Protein AF-A0AAN9QWV4-F1 (afdb_monomer)

InterPro domains:
  IPR012474 Frigida-like [PF07899] (1-108)

Nearest PDB structures (foldseek):
  4oyd-assembly2_D  TM=2.728E-01  e=1.525E+00  synthetic construct

Organism: Canavalia gladiata (NCBI:txid3824)

Solvent-accessible surface area (backbone atoms only — not comparable to full-atom values): 6063 Å² total; per-residue (Å²): 118,70,70,56,40,50,76,68,69,42,56,81,51,48,61,59,52,33,51,49,27,43,75,71,70,37,31,67,60,24,43,52,47,28,59,76,74,65,39,41,86,83,50,44,55,71,58,46,51,52,49,40,56,51,51,47,50,50,52,29,50,56,35,60,70,31,81,93,35,68,93,50,16,64,60,54,26,52,52,52,46,51,52,50,48,54,51,50,43,50,52,24,63,77,69,65,34,44,87,84,48,49,59,72,82,68,71,117

Mean predicted aligned error: 8.99 Å

Radius of gyration: 15.58 Å; Cα contacts (8 Å, |Δi|>4): 85; chains: 1; bounding box: 40×33×38 Å

Sequence (108 aa):
MPKLTLSLGLAHQIPDMIEELINRGQQLDAIHFTFEVGLVDKFPPVRLLKSFLKDAKKVVASILEDPNNTGRAAYLATRKEQSALKAAIKFIEEYKLEVAFPPENLKK

pLDDT: mean 75.81, std 9.29, range [41.12, 86.56]

Secondary structure (DSSP, 8-state):
-HHHHHHTTGGGGHHHHHHHHHHTT-HHHHHHHHHHTT-TTTS-HHHHHHHHHHHHHHHHHHHHS-GGGTTTHHHHHHHHHHHHHHHHHHHHHHTTGGGTS-GGGG--

Foldseek 3Di:
DLVVCVVVVVLVCLVVVLVVCVVVLNLLVSLVSCVVSVVCVVPPNVVSLVSSLVVLVVVLVVLCPDPVNPVCSNVVSVVSLVVSLVSSVVSCVVVVVCVVPPSVVSPD

Structure (mmCIF, N/CA/C/O backbone):
data_AF-A0AAN9QWV4-F1
#
_entry.id   AF-A0AAN9QWV4-F1
#
loop_
_atom_site.group_PDB
_atom_site.id
_atom_site.type_symbol
_atom_site.label_atom_id
_atom_site.label_alt_id
_atom_site.label_comp_id
_atom_site.label_asym_id
_atom_site.label_entity_id
_atom_site.label_seq_id
_atom_site.pdbx_PDB_ins_code
_atom_site.Cartn_x
_atom_site.Cartn_y
_atom_site.Cartn_z
_atom_site.occupancy
_atom_site.B_iso_or_equiv
_atom_site.auth_seq_id
_atom_site.auth_comp_id
_atom_site.auth_asym_id
_atom_site.auth_atom_id
_atom_site.pdbx_PDB_model_num
ATOM 1 N N . MET A 1 1 ? -3.001 13.111 6.498 1.00 50.47 1 MET A N 1
ATOM 2 C CA . MET A 1 1 ? -3.528 13.257 7.873 1.00 50.47 1 MET A CA 1
ATOM 3 C C . MET A 1 1 ? -5.007 12.860 7.902 1.00 50.47 1 MET A C 1
ATOM 5 O O . MET A 1 1 ? -5.861 13.728 7.746 1.00 50.47 1 MET A O 1
ATOM 9 N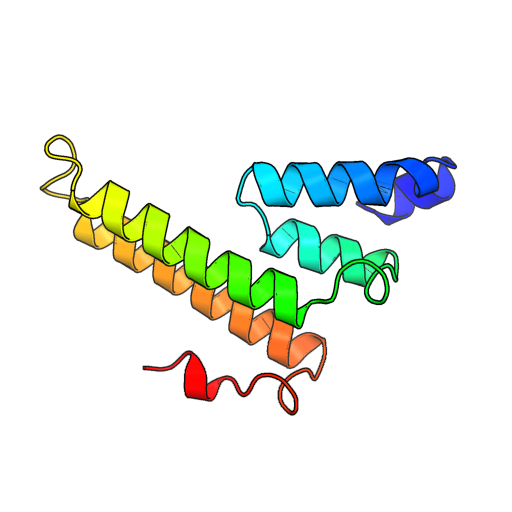 N . PRO A 1 2 ? -5.307 11.563 8.060 1.00 55.09 2 PRO A N 1
ATOM 10 C CA . PRO A 1 2 ? -6.676 11.021 8.136 1.00 55.09 2 PRO A CA 1
ATOM 11 C C . PRO A 1 2 ? -7.548 11.601 9.273 1.00 55.09 2 PRO A C 1
ATOM 13 O O . PRO A 1 2 ? -8.773 11.677 9.158 1.00 55.09 2 PRO A O 1
ATOM 16 N N . LYS A 1 3 ? -6.938 12.085 10.362 1.00 53.97 3 LYS A N 1
ATOM 17 C CA . LYS A 1 3 ? -7.673 12.718 11.477 1.00 53.97 3 LYS A CA 1
ATOM 18 C C . LYS A 1 3 ? -8.426 14.003 11.113 1.00 53.97 3 LYS A C 1
ATOM 20 O O . LYS A 1 3 ? -9.480 14.260 11.681 1.00 53.97 3 LYS A O 1
ATOM 25 N N . LEU A 1 4 ? -7.936 14.797 10.157 1.00 58.41 4 LEU A N 1
ATOM 26 C CA . LEU A 1 4 ? -8.616 16.038 9.754 1.00 58.41 4 LEU A CA 1
ATOM 27 C C . LEU A 1 4 ? -9.857 15.758 8.905 1.00 58.41 4 LEU A C 1
ATOM 29 O O . LEU A 1 4 ? -10.874 16.419 9.067 1.00 58.41 4 LEU A O 1
ATOM 33 N N . THR A 1 5 ? -9.796 14.743 8.044 1.00 58.56 5 THR A N 1
ATOM 34 C CA . THR A 1 5 ? -10.927 14.298 7.218 1.00 58.56 5 THR A CA 1
ATOM 35 C C . THR A 1 5 ? -12.076 13.737 8.055 1.00 58.56 5 THR A C 1
ATOM 37 O O . THR A 1 5 ? -13.235 13.942 7.705 1.00 58.56 5 THR A O 1
ATOM 40 N N . LEU A 1 6 ? -11.773 13.104 9.195 1.00 60.38 6 LEU A N 1
ATOM 41 C CA . LEU A 1 6 ? -12.783 12.697 10.176 1.00 60.38 6 LEU A CA 1
ATOM 42 C C . LEU A 1 6 ? -13.414 13.915 10.867 1.00 60.38 6 LEU A C 1
ATOM 44 O O . LEU A 1 6 ? -14.637 14.020 10.909 1.00 60.38 6 LEU A O 1
ATOM 48 N N . SER A 1 7 ? -12.600 14.870 11.329 1.00 60.47 7 SER A N 1
ATOM 49 C CA . SER A 1 7 ? -13.091 16.099 11.974 1.00 60.47 7 SER A CA 1
ATOM 50 C C . SER A 1 7 ? -13.887 17.018 11.041 1.00 60.47 7 SER A C 1
ATOM 52 O O . SER A 1 7 ? -14.708 17.797 11.515 1.00 60.47 7 SER A O 1
ATOM 54 N N . LEU A 1 8 ? -13.667 16.929 9.725 1.00 68.31 8 LEU A N 1
ATOM 55 C CA . LEU A 1 8 ? -14.372 17.718 8.709 1.00 68.31 8 LEU A CA 1
ATOM 56 C C . LEU A 1 8 ? -15.645 17.032 8.172 1.00 68.31 8 LEU A C 1
ATOM 58 O O . LEU A 1 8 ? -16.265 17.543 7.245 1.00 68.31 8 LEU A O 1
ATOM 62 N N . GLY A 1 9 ? -16.027 15.864 8.708 1.00 65.19 9 GLY A N 1
ATOM 63 C CA . GLY A 1 9 ? -17.203 15.114 8.246 1.00 65.19 9 GLY A CA 1
ATOM 64 C C . GLY A 1 9 ? -17.021 14.407 6.895 1.00 65.19 9 GLY A C 1
AT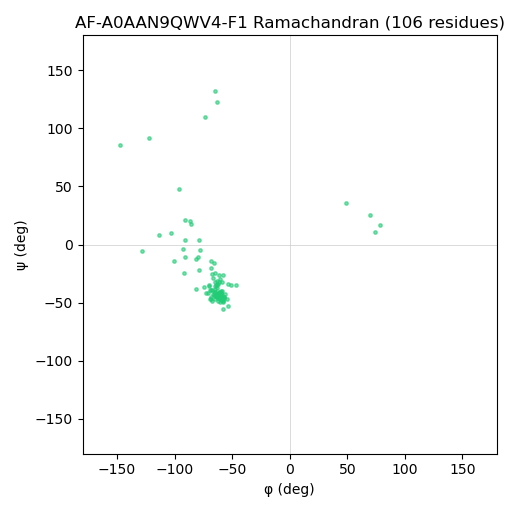OM 65 O O . GLY A 1 9 ? -17.977 13.865 6.347 1.00 65.19 9 GLY A O 1
ATOM 66 N N . LEU A 1 10 ? -15.794 14.340 6.370 1.00 69.88 10 LEU A N 1
ATOM 67 C CA . LEU A 1 10 ? -15.453 13.661 5.112 1.00 69.88 10 LEU A CA 1
ATOM 68 C C . LEU A 1 10 ? -15.171 12.163 5.308 1.00 69.88 10 LEU A C 1
ATOM 70 O O . LEU A 1 10 ? -14.587 11.517 4.440 1.00 69.88 10 LEU A O 1
ATOM 74 N N . ALA A 1 11 ? -15.607 11.589 6.434 1.00 68.88 11 ALA A N 1
ATOM 75 C CA . ALA A 1 11 ? -15.449 10.170 6.755 1.00 68.88 11 ALA A CA 1
ATOM 76 C C . ALA A 1 11 ? -15.986 9.251 5.641 1.00 68.88 11 ALA A C 1
ATOM 78 O O . ALA A 1 11 ? -15.410 8.202 5.371 1.00 68.88 11 ALA A O 1
ATOM 79 N N . HIS A 1 12 ? -17.050 9.678 4.952 1.00 74.06 12 HIS A N 1
ATOM 80 C CA . HIS A 1 12 ? -17.646 8.942 3.836 1.00 74.06 12 HIS A CA 1
ATOM 81 C C . HIS A 1 12 ? -16.737 8.861 2.596 1.00 74.06 12 HIS A C 1
ATOM 83 O O . HIS A 1 12 ? -16.874 7.904 1.848 1.00 74.06 12 HIS A O 1
ATOM 89 N N . GLN A 1 13 ? -15.808 9.810 2.400 1.00 80.19 13 GLN A N 1
ATOM 90 C CA . GLN A 1 13 ? -14.876 9.826 1.259 1.00 80.19 13 GLN A CA 1
ATOM 91 C C . GLN A 1 13 ? -13.559 9.099 1.545 1.00 80.19 13 GLN A C 1
ATOM 93 O O . GLN A 1 13 ? -12.772 8.862 0.632 1.00 80.19 13 GLN A O 1
ATOM 98 N N . ILE A 1 14 ? -13.293 8.741 2.805 1.00 80.38 14 ILE A N 1
ATOM 99 C CA . ILE A 1 14 ? -12.108 7.962 3.181 1.00 80.38 14 ILE A CA 1
ATOM 100 C C . ILE A 1 14 ? -12.001 6.651 2.376 1.00 80.38 14 ILE A C 1
ATOM 102 O O . ILE A 1 14 ? -10.908 6.373 1.882 1.00 80.38 14 ILE A O 1
ATOM 106 N N . PRO A 1 15 ? -13.070 5.839 2.216 1.00 81.31 15 PRO A N 1
ATOM 107 C CA . PRO A 1 15 ? -13.014 4.607 1.436 1.00 81.31 15 PRO A CA 1
ATOM 108 C C . PRO A 1 15 ? -12.640 4.868 -0.023 1.00 81.31 15 PRO A C 1
ATOM 110 O O . PRO A 1 15 ? -11.744 4.199 -0.523 1.00 81.31 15 PRO A O 1
ATOM 113 N N . ASP A 1 16 ? -13.261 5.860 -0.670 1.00 85.69 16 ASP A N 1
ATOM 114 C CA . ASP A 1 16 ? -12.942 6.259 -2.047 1.00 85.69 16 ASP A CA 1
ATOM 115 C C . ASP A 1 16 ? -11.482 6.702 -2.184 1.00 85.69 16 ASP A C 1
ATOM 117 O O . ASP A 1 16 ? -10.795 6.336 -3.136 1.00 85.69 16 ASP A O 1
ATOM 121 N N . MET A 1 17 ? -10.963 7.433 -1.195 1.00 83.69 17 MET A N 1
ATOM 122 C CA . MET A 1 17 ? -9.571 7.877 -1.183 1.00 83.69 17 MET A CA 1
ATOM 123 C C . MET A 1 17 ? -8.590 6.706 -1.008 1.00 83.69 17 MET A C 1
ATOM 125 O O . MET A 1 17 ? -7.541 6.676 -1.650 1.00 83.69 17 MET A O 1
ATOM 129 N N . ILE A 1 18 ? -8.930 5.723 -0.165 1.00 83.88 18 ILE A N 1
ATOM 130 C CA . ILE A 1 18 ? -8.166 4.474 -0.013 1.00 83.88 18 ILE A CA 1
ATOM 131 C C . ILE A 1 18 ? -8.184 3.687 -1.328 1.00 83.88 18 ILE A C 1
ATOM 133 O O . ILE A 1 18 ? -7.141 3.201 -1.763 1.00 83.88 18 ILE A O 1
ATOM 137 N N . GLU A 1 19 ? -9.339 3.587 -1.985 1.00 84.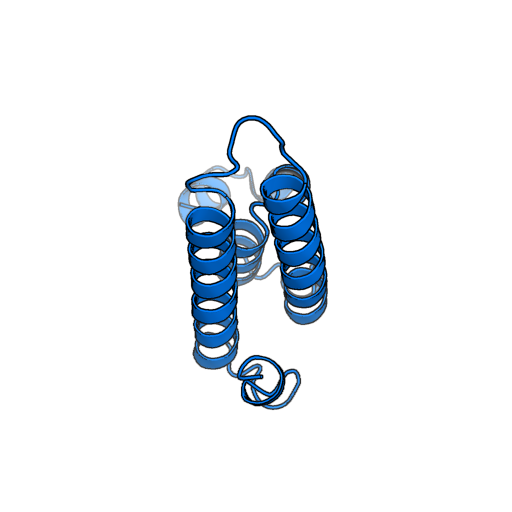94 19 GLU A N 1
ATOM 138 C CA . GLU A 1 19 ? -9.471 2.915 -3.279 1.00 84.94 19 GLU A CA 1
ATOM 139 C C . GLU A 1 19 ? -8.625 3.592 -4.360 1.00 84.94 19 GLU A C 1
ATOM 141 O O . GLU A 1 19 ? -7.909 2.916 -5.101 1.00 84.94 19 GLU A O 1
ATOM 146 N N . GLU A 1 20 ? -8.610 4.925 -4.398 1.00 86.56 20 GLU A N 1
ATOM 147 C CA . GLU A 1 20 ? -7.763 5.668 -5.324 1.00 86.56 20 GLU A CA 1
ATOM 148 C C . GLU A 1 20 ? -6.269 5.450 -5.038 1.00 86.56 20 GLU A C 1
ATOM 150 O O . GLU A 1 20 ? -5.492 5.243 -5.972 1.00 86.56 20 GLU A O 1
ATOM 155 N N . LEU A 1 21 ? -5.850 5.418 -3.767 1.00 83.81 21 LEU A N 1
ATOM 156 C CA . LEU A 1 21 ? -4.471 5.075 -3.398 1.00 83.81 21 LEU A CA 1
ATOM 157 C C . LEU A 1 21 ? -4.098 3.668 -3.875 1.00 83.81 21 LEU A C 1
ATOM 159 O O . LEU A 1 21 ? -3.006 3.474 -4.411 1.00 83.81 21 LEU A O 1
ATOM 163 N N . ILE A 1 22 ? -5.001 2.695 -3.741 1.00 82.75 22 ILE A N 1
ATOM 164 C CA . ILE A 1 22 ? -4.787 1.337 -4.256 1.00 82.75 22 ILE A CA 1
ATOM 165 C C . ILE A 1 22 ? -4.628 1.368 -5.777 1.00 82.75 22 ILE A C 1
ATOM 167 O O . ILE A 1 22 ? -3.686 0.776 -6.300 1.00 82.75 22 ILE A O 1
ATOM 171 N N . ASN A 1 23 ? -5.493 2.102 -6.475 1.00 82.44 23 ASN A N 1
ATOM 172 C CA . ASN A 1 23 ? -5.472 2.207 -7.931 1.00 82.44 23 ASN A CA 1
ATOM 173 C C . ASN A 1 23 ? -4.215 2.934 -8.453 1.00 82.44 23 ASN A C 1
ATOM 175 O O . ASN A 1 23 ? -3.705 2.628 -9.527 1.00 82.44 23 ASN A O 1
ATOM 179 N N . ARG A 1 24 ? -3.654 3.855 -7.657 1.00 79.50 24 ARG A N 1
ATOM 180 C CA . ARG A 1 24 ? -2.365 4.523 -7.915 1.00 79.50 24 ARG A CA 1
ATOM 181 C C . ARG A 1 24 ? -1.143 3.653 -7.579 1.00 79.50 24 ARG A C 1
ATOM 183 O O . ARG A 1 24 ? -0.015 4.081 -7.822 1.00 79.50 24 ARG A O 1
ATOM 190 N N . GLY A 1 25 ? -1.332 2.458 -7.013 1.00 74.69 25 GLY A N 1
ATOM 191 C CA . GLY A 1 25 ?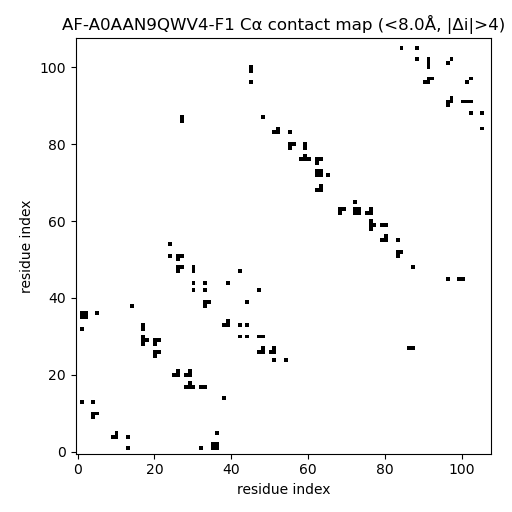 -0.245 1.579 -6.562 1.00 74.69 25 GLY A CA 1
ATOM 192 C C . GLY A 1 25 ? 0.378 1.988 -5.220 1.00 74.69 25 GLY A C 1
ATOM 193 O O . GLY A 1 25 ? 1.468 1.536 -4.871 1.00 74.69 25 GLY A O 1
ATOM 194 N N . GLN A 1 26 ? -0.301 2.838 -4.450 1.00 80.31 26 GLN A N 1
ATOM 195 C CA . GLN A 1 26 ? 0.081 3.284 -3.107 1.00 80.31 26 GLN A CA 1
ATOM 196 C C . GLN A 1 26 ? -0.627 2.462 -2.023 1.00 80.31 26 GLN A C 1
ATOM 198 O O . GLN A 1 26 ? -1.184 2.993 -1.063 1.00 80.31 26 GLN A O 1
ATOM 203 N N . GLN A 1 27 ? -0.614 1.134 -2.160 1.00 82.88 27 GLN A N 1
ATOM 204 C CA . GLN A 1 27 ? -1.332 0.242 -1.242 1.00 82.88 27 GLN A CA 1
ATOM 205 C C . GLN A 1 27 ? -0.845 0.360 0.210 1.00 82.88 27 GLN A C 1
ATOM 207 O O . GLN A 1 27 ? -1.647 0.193 1.116 1.00 82.88 27 GLN A O 1
ATOM 212 N N . LEU A 1 28 ? 0.427 0.695 0.455 1.00 78.25 28 LEU A N 1
ATOM 213 C CA . LEU A 1 28 ? 0.946 0.933 1.810 1.00 78.25 28 LEU A CA 1
ATOM 214 C C . LEU A 1 28 ? 0.298 2.145 2.483 1.00 78.25 28 LEU A C 1
ATOM 216 O O . LEU A 1 28 ? -0.141 2.039 3.626 1.00 78.25 28 LEU A O 1
ATOM 220 N N . ASP A 1 29 ? 0.205 3.270 1.770 1.00 81.69 29 ASP A N 1
ATOM 221 C CA . ASP A 1 29 ? -0.501 4.453 2.265 1.00 81.69 29 ASP A CA 1
ATOM 222 C C . ASP A 1 29 ? -1.969 4.096 2.522 1.00 81.69 29 ASP A C 1
ATOM 224 O O . ASP A 1 29 ? -2.501 4.382 3.590 1.00 81.69 29 ASP A O 1
ATOM 228 N N . ALA A 1 30 ? -2.596 3.369 1.594 1.00 83.88 30 ALA A N 1
ATOM 229 C CA . ALA A 1 30 ? -3.962 2.883 1.750 1.00 83.88 30 ALA A CA 1
ATOM 230 C C . ALA A 1 30 ? -4.139 2.024 3.017 1.00 83.88 30 ALA A C 1
ATOM 232 O O . ALA A 1 30 ? -5.08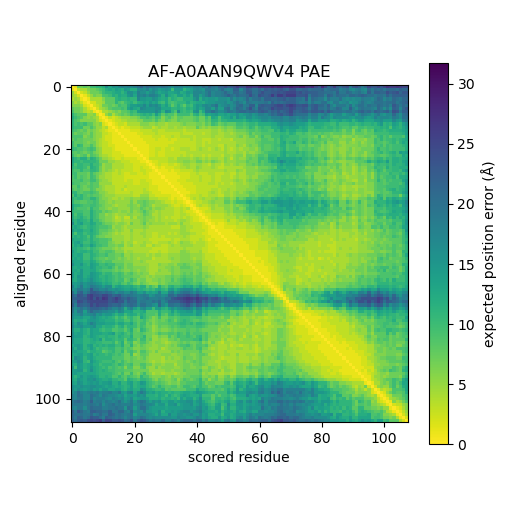3 2.248 3.773 1.00 83.88 30 ALA A O 1
ATOM 233 N N . ILE A 1 31 ? -3.223 1.089 3.303 1.00 80.69 31 ILE A N 1
ATOM 234 C CA . ILE A 1 31 ? -3.252 0.267 4.525 1.00 80.69 31 ILE A CA 1
ATOM 235 C C . ILE A 1 31 ? -3.098 1.151 5.768 1.00 80.69 31 ILE A C 1
ATOM 237 O O . ILE A 1 31 ? -3.865 0.989 6.716 1.00 80.69 31 ILE A O 1
ATOM 241 N N . HIS A 1 32 ? -2.162 2.109 5.762 1.00 80.88 32 HIS A N 1
ATOM 242 C CA . HIS A 1 32 ? -1.969 3.033 6.885 1.00 80.88 32 HIS A CA 1
ATOM 243 C C . HIS A 1 32 ? -3.246 3.815 7.193 1.00 80.88 32 HIS A C 1
ATOM 245 O O . HIS A 1 32 ? -3.693 3.871 8.337 1.00 80.88 32 HIS A O 1
ATOM 251 N N . PHE A 1 33 ? -3.866 4.373 6.150 1.00 79.88 33 PHE A N 1
ATOM 252 C CA . PHE A 1 33 ? -5.126 5.097 6.261 1.00 79.88 33 PHE A CA 1
ATOM 253 C C . PHE A 1 33 ? -6.232 4.193 6.787 1.00 79.88 33 PHE A C 1
ATOM 255 O O . PHE A 1 33 ? -6.937 4.588 7.707 1.00 79.88 33 PHE A O 1
ATOM 262 N N . THR A 1 34 ? -6.343 2.976 6.253 1.00 82.81 34 THR A N 1
ATOM 263 C CA . THR A 1 34 ? -7.335 1.984 6.679 1.00 82.81 34 THR A CA 1
ATOM 264 C C . THR A 1 34 ? -7.233 1.703 8.178 1.00 82.81 34 THR A C 1
ATOM 266 O O . THR A 1 34 ? -8.252 1.640 8.861 1.00 82.81 34 THR A O 1
ATOM 269 N N . PHE A 1 35 ? -6.019 1.580 8.710 1.00 77.06 35 PHE A N 1
ATOM 270 C CA . PHE A 1 35 ? -5.809 1.391 10.140 1.00 77.06 35 PHE A CA 1
ATOM 271 C C . PHE A 1 35 ? -6.060 2.650 10.968 1.00 77.06 35 PHE A C 1
ATOM 273 O O . PHE A 1 35 ? -6.690 2.549 12.017 1.00 77.06 35 PHE A O 1
ATOM 280 N N . GLU A 1 36 ? -5.617 3.828 10.517 1.00 78.31 36 GLU A N 1
ATOM 281 C CA . GLU A 1 36 ? -5.826 5.077 11.267 1.00 78.31 36 GLU A CA 1
ATOM 282 C C . GLU A 1 36 ? -7.317 5.430 11.390 1.00 78.31 36 GLU A C 1
ATOM 284 O O . GLU A 1 36 ? -7.751 5.947 12.418 1.00 78.31 36 GLU A O 1
ATOM 289 N N . VAL A 1 37 ? -8.112 5.126 10.363 1.00 77.31 37 VAL A N 1
ATOM 290 C CA . VAL A 1 37 ? -9.561 5.387 10.341 1.00 77.31 37 VAL A CA 1
ATOM 291 C C . VAL A 1 37 ? -10.406 4.201 10.818 1.00 77.31 37 VAL A C 1
ATOM 293 O O . VAL A 1 37 ? -11.627 4.317 10.879 1.00 77.31 37 VAL A O 1
ATOM 296 N N . GLY A 1 38 ? -9.784 3.058 11.129 1.00 76.94 38 GLY A N 1
ATOM 297 C CA . GLY A 1 38 ? -10.480 1.849 11.580 1.00 76.94 38 GLY A CA 1
ATOM 298 C C . GLY A 1 38 ? -11.321 1.141 10.508 1.00 76.94 38 GLY A C 1
ATOM 299 O O . GLY A 1 38 ? -12.259 0.432 10.847 1.00 76.94 38 GLY A O 1
ATOM 300 N N . LEU A 1 39 ? -11.006 1.293 9.217 1.00 78.12 39 LEU A N 1
ATOM 301 C CA . LEU A 1 39 ? -11.697 0.625 8.097 1.00 78.12 39 LEU A CA 1
ATOM 302 C C . LEU A 1 39 ? -11.136 -0.769 7.7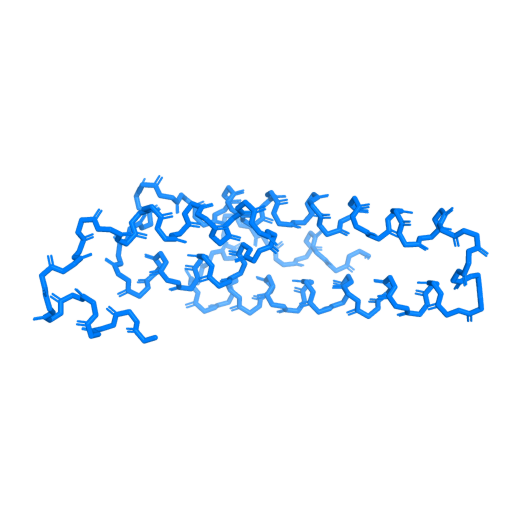65 1.00 78.12 39 LEU A C 1
ATOM 304 O O . LEU A 1 39 ? -11.346 -1.285 6.664 1.00 78.12 39 LEU A O 1
ATOM 308 N N . VAL A 1 40 ? -10.427 -1.391 8.706 1.00 76.75 40 VAL A N 1
ATOM 309 C CA . VAL A 1 40 ? -9.776 -2.701 8.525 1.00 76.75 40 VAL A CA 1
ATOM 310 C C . VAL A 1 40 ? -10.767 -3.827 8.228 1.00 76.75 40 VAL A C 1
ATOM 312 O O . VAL A 1 40 ? -10.412 -4.780 7.537 1.00 76.75 40 VAL A O 1
ATOM 315 N N . ASP A 1 41 ? -12.018 -3.685 8.672 1.00 78.19 41 ASP A N 1
ATOM 316 C CA . ASP A 1 41 ? -13.124 -4.587 8.337 1.00 78.19 41 ASP A CA 1
ATOM 317 C C . ASP A 1 41 ? -13.516 -4.514 6.856 1.00 78.19 41 ASP A C 1
ATOM 319 O O . ASP A 1 41 ? -13.800 -5.533 6.226 1.00 78.19 41 ASP A O 1
ATOM 323 N N . LYS A 1 42 ? -13.512 -3.306 6.275 1.00 80.44 42 LYS A N 1
ATOM 324 C CA . LYS A 1 42 ? -13.887 -3.084 4.871 1.00 80.44 42 LYS A CA 1
ATOM 325 C C . LYS A 1 42 ? -12.731 -3.400 3.927 1.00 80.44 42 LYS A C 1
ATOM 327 O O . LYS A 1 42 ? -12.942 -3.979 2.862 1.00 80.44 42 LYS A O 1
ATOM 332 N N . PHE A 1 43 ? -11.511 -3.054 4.331 1.00 79.88 43 PHE A N 1
ATOM 333 C CA . PHE A 1 43 ? -10.298 -3.307 3.565 1.00 79.88 43 PHE A CA 1
ATOM 334 C C . PHE A 1 43 ? -9.321 -4.148 4.391 1.00 79.88 43 PHE A C 1
ATOM 336 O O . PHE A 1 43 ? -8.484 -3.606 5.115 1.00 79.88 43 PHE A O 1
ATOM 343 N N . PRO A 1 44 ? -9.380 -5.487 4.273 1.00 78.75 44 PRO A N 1
ATOM 344 C CA . PRO A 1 44 ? -8.534 -6.353 5.072 1.00 78.75 44 PRO A CA 1
ATOM 345 C C . PRO A 1 44 ? -7.058 -6.097 4.737 1.00 78.75 44 PRO A C 1
ATOM 347 O O . PRO A 1 44 ? -6.655 -6.279 3.578 1.00 78.75 44 PRO A O 1
ATOM 350 N N . PRO A 1 45 ? -6.219 -5.744 5.724 1.00 74.50 45 PRO A N 1
ATOM 351 C CA . PRO A 1 45 ? -4.832 -5.351 5.488 1.00 74.50 45 PRO A CA 1
ATOM 352 C C . PRO A 1 45 ? -4.017 -6.483 4.858 1.00 74.50 45 PRO A C 1
ATOM 354 O O . PRO A 1 45 ? -3.186 -6.241 3.991 1.00 74.50 45 PRO A O 1
ATOM 357 N N . VAL A 1 46 ? -4.329 -7.740 5.189 1.00 77.31 46 VAL A N 1
ATOM 358 C CA . VAL A 1 46 ? -3.704 -8.926 4.580 1.00 77.31 46 VAL A CA 1
ATOM 359 C C . VAL A 1 46 ? -3.991 -9.020 3.074 1.00 77.31 46 VAL A C 1
ATOM 361 O O . VAL A 1 46 ? -3.117 -9.413 2.297 1.00 77.31 46 VAL A O 1
ATOM 364 N N . ARG A 1 47 ? -5.204 -8.650 2.632 1.00 81.56 47 ARG A N 1
ATOM 365 C CA . ARG A 1 47 ? -5.558 -8.618 1.202 1.00 81.56 47 ARG A CA 1
ATOM 366 C C . ARG A 1 47 ? -4.810 -7.502 0.488 1.00 81.56 47 ARG A C 1
ATOM 368 O O . ARG A 1 47 ? -4.232 -7.753 -0.566 1.00 81.56 47 ARG A O 1
ATOM 375 N N . LEU A 1 48 ? -4.799 -6.309 1.079 1.00 81.19 48 LEU A N 1
ATOM 376 C CA . LEU A 1 48 ? -4.086 -5.157 0.532 1.00 81.19 48 LEU A CA 1
ATOM 377 C C . LEU A 1 48 ? -2.586 -5.440 0.406 1.00 81.19 48 LEU A C 1
ATOM 379 O O . LEU A 1 48 ? -2.000 -5.165 -0.637 1.00 81.19 48 LEU A O 1
ATOM 383 N N . LEU A 1 49 ? -1.989 -6.071 1.419 1.00 79.75 49 LEU A N 1
ATOM 384 C CA . LEU A 1 49 ? -0.575 -6.427 1.430 1.00 79.75 49 LEU A CA 1
ATOM 385 C C . LEU A 1 49 ? -0.225 -7.456 0.349 1.00 79.75 49 LEU A C 1
ATOM 387 O O . LEU A 1 49 ? 0.779 -7.315 -0.347 1.00 79.75 49 LEU A O 1
ATOM 391 N N . LYS A 1 50 ? -1.071 -8.475 0.155 1.00 80.69 50 LYS A N 1
ATOM 392 C CA . LYS A 1 50 ? -0.903 -9.440 -0.943 1.00 80.69 50 LYS A CA 1
ATOM 393 C C . LYS A 1 50 ? -0.975 -8.771 -2.311 1.00 80.69 50 LYS A C 1
ATOM 395 O O . LYS A 1 50 ? -0.137 -9.066 -3.163 1.00 80.69 50 LYS A O 1
ATOM 400 N N . SER A 1 51 ? -1.957 -7.895 -2.525 1.00 83.38 51 SER A N 1
ATOM 401 C CA . SER A 1 51 ? -2.063 -7.138 -3.775 1.00 83.38 51 SER A CA 1
ATOM 402 C C . SER A 1 51 ? -0.836 -6.253 -3.976 1.00 83.38 51 SER A C 1
ATOM 404 O O . SER A 1 51 ? -0.257 -6.276 -5.054 1.00 83.38 51 SER A O 1
ATOM 406 N N . PHE A 1 52 ? -0.355 -5.598 -2.918 1.00 82.94 52 PHE A N 1
ATOM 407 C CA . PHE A 1 52 ? 0.835 -4.755 -2.967 1.00 82.94 52 PHE A CA 1
ATOM 408 C C . PHE A 1 52 ? 2.086 -5.500 -3.414 1.00 82.94 52 PHE A C 1
ATOM 410 O O . PHE A 1 52 ? 2.802 -5.038 -4.296 1.00 82.94 52 PHE A O 1
ATOM 417 N N . LEU A 1 53 ? 2.332 -6.691 -2.867 1.00 82.12 53 LEU A N 1
ATOM 418 C CA . LEU A 1 53 ? 3.463 -7.519 -3.289 1.00 82.12 53 LEU A CA 1
ATOM 419 C C . LEU A 1 53 ? 3.323 -7.973 -4.747 1.00 82.12 53 LEU A C 1
ATOM 421 O O . LEU A 1 53 ? 4.317 -8.071 -5.466 1.00 82.12 53 LEU A O 1
ATOM 425 N N . LYS A 1 54 ? 2.094 -8.250 -5.196 1.00 84.12 54 LYS A N 1
ATOM 426 C CA . LYS A 1 54 ? 1.812 -8.633 -6.583 1.00 84.12 54 LYS A CA 1
ATOM 427 C C . LYS A 1 54 ? 2.046 -7.466 -7.549 1.00 84.12 54 LYS A C 1
ATOM 429 O O . LYS A 1 54 ? 2.694 -7.664 -8.575 1.00 84.12 54 LYS A O 1
ATOM 434 N N . ASP A 1 55 ? 1.574 -6.270 -7.210 1.00 84.12 55 ASP A N 1
ATOM 435 C CA . ASP A 1 55 ? 1.796 -5.048 -7.989 1.00 84.12 55 ASP A CA 1
ATOM 436 C C . ASP A 1 55 ? 3.271 -4.649 -7.998 1.00 84.12 55 ASP A C 1
ATOM 438 O O . ASP A 1 55 ? 3.821 -4.376 -9.062 1.00 84.12 55 ASP A O 1
ATOM 442 N N . ALA A 1 56 ? 3.953 -4.708 -6.851 1.00 83.06 56 ALA A N 1
ATOM 443 C CA . ALA A 1 56 ? 5.385 -4.440 -6.759 1.00 83.06 56 ALA A CA 1
ATOM 444 C C . ALA A 1 56 ? 6.191 -5.362 -7.686 1.00 83.06 56 ALA A C 1
ATOM 446 O O . ALA A 1 56 ? 7.031 -4.874 -8.439 1.00 83.06 56 ALA A O 1
ATOM 447 N N . LYS A 1 57 ? 5.884 -6.668 -7.712 1.00 84.12 57 LYS A N 1
ATOM 448 C CA . LYS A 1 57 ? 6.505 -7.622 -8.647 1.00 84.12 57 LYS A CA 1
ATOM 449 C C . LYS A 1 57 ? 6.226 -7.285 -10.107 1.00 84.12 57 LYS A C 1
ATOM 451 O O . LYS A 1 57 ? 7.129 -7.376 -10.931 1.00 84.12 57 LYS A O 1
ATOM 456 N N . LYS A 1 58 ? 4.997 -6.878 -10.433 1.00 86.06 58 LYS A N 1
ATOM 457 C CA . LYS A 1 58 ? 4.636 -6.459 -11.793 1.00 86.06 58 LYS A CA 1
ATOM 458 C C . LYS A 1 58 ? 5.414 -5.212 -12.213 1.00 86.06 58 LYS A C 1
ATOM 460 O O . LYS A 1 58 ? 5.963 -5.185 -13.304 1.00 86.06 58 LYS A O 1
ATOM 465 N N . VAL A 1 59 ? 5.516 -4.217 -11.334 1.00 83.44 59 VAL A N 1
ATOM 466 C CA . VAL A 1 59 ? 6.297 -2.997 -11.574 1.00 83.44 59 VAL A CA 1
ATOM 467 C C . VAL A 1 59 ? 7.779 -3.322 -11.748 1.00 83.44 59 VAL A C 1
ATOM 469 O O . VAL A 1 59 ? 8.409 -2.789 -12.652 1.00 83.44 59 VAL A O 1
ATOM 472 N N . VAL A 1 60 ? 8.335 -4.204 -10.916 1.00 84.50 60 VAL A N 1
ATOM 473 C CA . VAL A 1 60 ? 9.711 -4.702 -11.050 1.00 84.50 60 VAL A CA 1
ATOM 474 C C . VAL A 1 60 ? 9.928 -5.361 -12.411 1.00 84.50 60 VAL A C 1
ATOM 476 O O . VAL A 1 60 ? 10.878 -4.996 -13.098 1.00 84.50 60 VAL A O 1
ATOM 479 N N . ALA A 1 61 ? 9.036 -6.265 -12.825 1.00 84.62 61 ALA A N 1
ATOM 480 C CA . ALA A 1 61 ? 9.097 -6.901 -14.140 1.00 84.62 61 ALA A CA 1
ATOM 481 C C . ALA A 1 61 ? 9.057 -5.860 -15.269 1.00 84.62 61 ALA A C 1
ATOM 483 O O . ALA A 1 61 ? 9.949 -5.841 -16.107 1.00 84.62 61 ALA A O 1
ATOM 484 N N . SER A 1 62 ? 8.119 -4.908 -15.220 1.00 85.38 62 SER A N 1
ATOM 485 C CA . SER A 1 62 ? 8.033 -3.841 -16.223 1.00 85.38 62 SER A CA 1
ATOM 486 C C . SER A 1 62 ? 9.270 -2.937 -16.259 1.00 85.38 62 SER A C 1
ATOM 488 O O . SER A 1 62 ? 9.643 -2.476 -17.328 1.00 85.38 62 SER A O 1
ATOM 490 N N . ILE A 1 63 ? 9.926 -2.686 -15.119 1.00 83.38 63 ILE A N 1
ATOM 491 C CA . ILE A 1 63 ? 11.188 -1.929 -15.075 1.00 83.38 63 ILE A CA 1
ATOM 492 C C . ILE A 1 63 ? 12.328 -2.734 -15.712 1.00 83.38 63 ILE A C 1
ATOM 494 O O . ILE A 1 63 ? 13.172 -2.148 -16.384 1.00 83.38 63 ILE A O 1
ATOM 498 N N . LEU A 1 64 ? 12.375 -4.049 -15.482 1.00 81.00 64 LEU A N 1
ATOM 499 C CA . LEU A 1 64 ? 13.400 -4.941 -16.034 1.00 81.00 64 LEU A CA 1
ATOM 500 C C . LEU A 1 64 ? 13.250 -5.147 -17.544 1.00 81.00 64 LEU A C 1
ATOM 502 O O . LEU A 1 64 ? 14.255 -5.273 -18.238 1.00 81.00 64 LEU A O 1
ATOM 506 N N . GLU A 1 65 ? 12.015 -5.173 -18.039 1.00 82.81 65 GLU A N 1
ATOM 507 C CA . GLU A 1 65 ? 11.699 -5.309 -19.463 1.00 82.81 65 GLU A CA 1
ATOM 508 C C . GLU A 1 65 ? 11.852 -3.993 -20.241 1.00 82.81 65 GLU A C 1
ATOM 510 O O . GLU A 1 65 ? 11.825 -4.014 -21.469 1.00 82.81 65 GLU A O 1
ATOM 515 N N . ASP A 1 66 ? 12.035 -2.856 -19.558 1.00 79.75 66 ASP A N 1
ATOM 516 C CA . ASP A 1 66 ? 12.197 -1.551 -20.195 1.00 79.75 66 ASP A CA 1
ATOM 517 C C . ASP A 1 66 ? 13.595 -1.422 -20.846 1.00 79.75 66 ASP A C 1
ATOM 519 O O . ASP A 1 66 ? 14.613 -1.310 -20.146 1.00 79.75 66 ASP A O 1
ATOM 523 N N . PRO A 1 67 ? 13.686 -1.405 -22.192 1.00 69.19 67 PRO A N 1
ATOM 524 C CA . PRO A 1 67 ? 14.967 -1.377 -22.895 1.00 69.19 67 PRO A CA 1
ATOM 525 C C . PRO A 1 67 ? 15.712 -0.047 -22.709 1.00 69.19 67 PRO A C 1
ATOM 527 O O . PRO A 1 67 ? 16.933 -0.004 -22.871 1.00 69.19 67 PRO A O 1
ATOM 530 N N . ASN A 1 68 ? 15.004 1.022 -22.326 1.00 72.31 68 ASN A N 1
ATOM 531 C CA . ASN A 1 68 ? 15.546 2.365 -22.135 1.00 72.31 68 ASN A CA 1
ATOM 532 C C . ASN A 1 68 ? 16.225 2.534 -20.763 1.00 72.31 68 ASN A C 1
ATOM 534 O O . ASN A 1 68 ? 16.940 3.507 -20.528 1.00 72.31 68 ASN A O 1
ATOM 538 N N . ASN A 1 69 ? 16.021 1.581 -19.848 1.00 66.56 69 ASN A N 1
ATOM 539 C CA . ASN A 1 69 ? 16.509 1.646 -18.473 1.00 66.56 69 ASN A CA 1
ATOM 540 C C . ASN A 1 69 ? 17.575 0.579 -18.152 1.00 66.56 69 ASN A C 1
ATOM 542 O O . ASN A 1 69 ? 17.993 0.452 -17.005 1.00 66.56 69 ASN A O 1
ATOM 546 N N . THR A 1 70 ? 18.067 -0.161 -19.148 1.00 64.19 70 THR A N 1
ATOM 547 C CA . THR A 1 70 ? 18.941 -1.351 -19.027 1.00 64.19 70 THR A CA 1
ATOM 548 C C . THR A 1 70 ? 20.130 -1.218 -18.059 1.00 64.19 70 THR A C 1
ATOM 550 O O . THR A 1 70 ? 20.459 -2.179 -17.367 1.00 64.19 70 THR A O 1
ATOM 553 N N . GLY A 1 71 ? 20.748 -0.038 -17.927 1.00 71.69 71 GLY A N 1
ATOM 554 C CA . GLY A 1 71 ? 21.875 0.180 -17.003 1.00 71.69 71 GLY A CA 1
ATOM 555 C C . GLY A 1 71 ? 21.501 0.378 -15.522 1.00 71.69 71 GLY A C 1
ATOM 556 O O . GLY A 1 71 ? 22.341 0.181 -14.646 1.00 71.69 71 GLY A O 1
ATOM 557 N N . ARG A 1 72 ? 20.259 0.784 -15.212 1.00 76.50 72 ARG A N 1
ATOM 558 C CA . ARG A 1 72 ? 19.782 1.068 -13.835 1.00 76.50 72 ARG A CA 1
ATOM 559 C C . ARG A 1 72 ? 18.481 0.346 -13.477 1.00 76.50 72 ARG A C 1
ATOM 561 O O . ARG A 1 72 ? 18.084 0.390 -12.315 1.00 76.50 72 ARG A O 1
ATOM 568 N N . ALA A 1 73 ? 17.858 -0.350 -14.425 1.00 78.81 73 ALA A N 1
ATOM 569 C CA . ALA A 1 73 ? 16.604 -1.079 -14.284 1.00 78.81 73 ALA A CA 1
ATOM 570 C C . ALA A 1 73 ? 16.655 -2.069 -13.123 1.00 78.81 73 ALA A C 1
ATOM 572 O O . ALA A 1 73 ? 15.838 -1.978 -12.213 1.00 78.81 73 ALA A O 1
ATOM 573 N N . ALA A 1 74 ? 17.670 -2.939 -13.094 1.00 77.44 74 ALA A N 1
ATOM 574 C CA . ALA A 1 74 ? 17.849 -3.908 -12.016 1.00 77.44 74 ALA A CA 1
ATOM 575 C C . ALA A 1 74 ? 17.989 -3.225 -10.647 1.00 77.44 74 ALA A C 1
ATOM 577 O O . ALA A 1 74 ? 17.319 -3.601 -9.693 1.00 77.44 74 ALA A O 1
ATOM 578 N N . TYR A 1 75 ? 18.785 -2.156 -10.554 1.00 82.50 75 TYR A N 1
ATOM 579 C CA . TYR A 1 75 ? 18.949 -1.407 -9.306 1.00 82.50 75 TYR A CA 1
ATOM 580 C C . TYR A 1 75 ? 17.640 -0.744 -8.840 1.00 82.50 75 TYR A C 1
ATOM 582 O O . TYR A 1 75 ? 17.294 -0.800 -7.658 1.00 82.50 75 TYR A O 1
ATOM 590 N N . LEU A 1 76 ? 16.898 -0.120 -9.759 1.00 81.31 76 LEU A N 1
ATOM 591 C CA . LEU A 1 76 ? 15.617 0.528 -9.467 1.00 81.31 76 LEU A CA 1
ATOM 592 C C . LEU A 1 76 ? 14.549 -0.491 -9.063 1.00 81.31 76 LEU A C 1
ATOM 594 O O . LEU A 1 76 ? 13.828 -0.255 -8.093 1.00 81.31 76 LEU A O 1
ATOM 598 N N . ALA A 1 77 ? 14.489 -1.624 -9.762 1.00 81.38 77 ALA A N 1
ATOM 599 C CA . ALA A 1 77 ? 13.641 -2.758 -9.434 1.00 81.38 77 ALA A CA 1
ATOM 600 C C . ALA A 1 77 ? 13.932 -3.280 -8.019 1.00 81.38 77 ALA A C 1
ATOM 602 O O . ALA A 1 77 ? 13.039 -3.258 -7.172 1.00 81.38 77 ALA A O 1
ATOM 603 N N . THR A 1 78 ? 15.186 -3.630 -7.715 1.00 81.94 78 THR A N 1
ATOM 604 C CA . THR A 1 78 ? 15.589 -4.139 -6.394 1.00 81.94 78 THR A CA 1
ATOM 605 C C . THR A 1 78 ? 15.298 -3.137 -5.281 1.00 81.94 78 THR A C 1
ATOM 607 O O . THR A 1 78 ? 14.803 -3.507 -4.219 1.00 81.94 78 THR A O 1
ATOM 610 N N . ARG A 1 79 ? 15.556 -1.841 -5.503 1.00 84.19 79 ARG A N 1
ATOM 611 C CA . ARG A 1 79 ? 15.267 -0.802 -4.503 1.00 84.19 79 ARG A CA 1
ATOM 612 C C . ARG A 1 79 ? 13.765 -0.671 -4.238 1.00 84.19 79 ARG A C 1
ATOM 614 O O . ARG A 1 79 ? 13.363 -0.455 -3.090 1.00 84.19 79 ARG A O 1
ATOM 621 N N . LYS A 1 80 ? 12.938 -0.785 -5.282 1.00 79.94 80 LYS A N 1
ATOM 622 C CA . LYS A 1 80 ? 11.477 -0.704 -5.173 1.00 79.94 80 LYS A CA 1
ATOM 623 C C . LYS A 1 80 ? 10.907 -1.939 -4.477 1.00 79.94 80 LYS A C 1
ATOM 625 O O . LYS A 1 80 ? 10.096 -1.787 -3.568 1.00 79.94 80 LYS A O 1
ATOM 630 N N . GLU A 1 81 ? 11.416 -3.123 -4.806 1.00 82.62 81 GLU A N 1
ATOM 631 C CA . GLU A 1 81 ? 11.082 -4.378 -4.128 1.00 82.62 81 GLU A CA 1
ATOM 632 C C . GLU A 1 81 ? 11.495 -4.368 -2.651 1.00 82.62 81 GLU A C 1
ATOM 634 O O . GLU A 1 81 ? 10.673 -4.637 -1.780 1.00 82.62 81 GLU A O 1
ATOM 639 N N . GLN A 1 82 ? 12.728 -3.964 -2.328 1.00 82.94 82 GLN A N 1
ATOM 640 C CA . GLN A 1 82 ? 13.178 -3.857 -0.936 1.00 82.94 82 GLN A CA 1
ATOM 641 C C . GLN A 1 82 ? 12.349 -2.867 -0.123 1.00 82.94 82 GLN A C 1
ATOM 643 O O . GLN A 1 82 ? 12.050 -3.125 1.044 1.00 82.94 82 GLN A O 1
ATOM 648 N N . SER A 1 83 ? 11.995 -1.723 -0.712 1.00 82.69 83 SER A N 1
ATOM 649 C CA . SER A 1 83 ? 11.161 -0.727 -0.032 1.00 82.69 83 SER A CA 1
ATOM 650 C C . SER A 1 83 ? 9.768 -1.290 0.245 1.00 82.69 83 SER A C 1
ATOM 652 O O . SER A 1 83 ? 9.251 -1.121 1.349 1.00 82.69 83 SER A O 1
ATOM 654 N N . ALA A 1 84 ? 9.203 -2.020 -0.720 1.00 79.81 84 ALA A N 1
ATOM 655 C CA . ALA A 1 84 ? 7.936 -2.715 -0.562 1.00 79.81 84 ALA A CA 1
ATOM 656 C C . ALA A 1 84 ? 7.990 -3.766 0.558 1.00 79.81 84 ALA A C 1
ATOM 658 O O . ALA A 1 84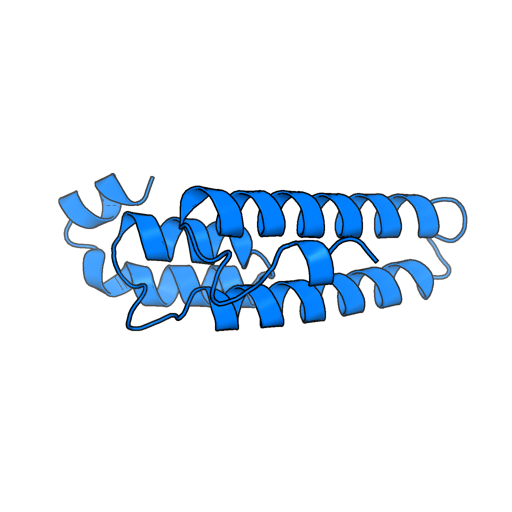 ? 7.156 -3.748 1.461 1.00 79.81 84 ALA A O 1
ATOM 659 N N . LEU A 1 85 ? 9.005 -4.632 0.555 1.00 82.00 85 LEU A N 1
ATOM 660 C CA . LEU A 1 85 ? 9.180 -5.670 1.572 1.00 82.00 85 LEU A CA 1
ATOM 661 C C . LEU A 1 85 ? 9.384 -5.082 2.972 1.00 82.00 85 LEU A C 1
ATO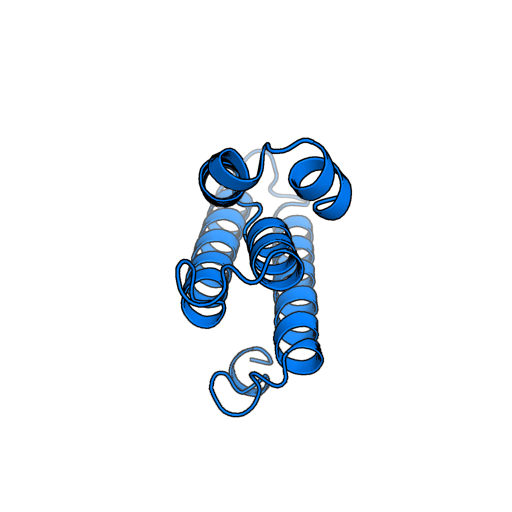M 663 O O . LEU A 1 85 ? 8.733 -5.519 3.916 1.00 82.00 85 LEU A O 1
ATOM 667 N N . LYS A 1 86 ? 10.237 -4.060 3.120 1.00 82.31 86 LYS A N 1
ATOM 668 C CA . LYS A 1 86 ? 10.469 -3.401 4.417 1.00 82.31 86 LYS A CA 1
ATOM 669 C C . LYS A 1 86 ? 9.203 -2.779 4.980 1.00 82.31 86 LYS A C 1
ATOM 671 O O . LYS A 1 86 ? 8.926 -2.934 6.165 1.00 82.31 86 LYS A O 1
ATOM 676 N N . ALA A 1 87 ? 8.446 -2.075 4.146 1.00 78.94 87 ALA A N 1
ATOM 677 C CA . ALA A 1 87 ? 7.197 -1.486 4.587 1.00 78.94 87 ALA A CA 1
ATOM 678 C C . ALA A 1 87 ? 6.195 -2.579 4.971 1.00 78.94 87 ALA A C 1
ATOM 680 O O . ALA A 1 87 ? 5.607 -2.499 6.042 1.00 78.94 87 ALA A O 1
ATOM 681 N N . ALA A 1 88 ? 6.076 -3.639 4.167 1.00 77.25 88 ALA A N 1
ATOM 682 C CA . ALA A 1 88 ? 5.215 -4.772 4.476 1.00 77.25 88 ALA A CA 1
ATOM 683 C C . ALA A 1 88 ? 5.548 -5.419 5.827 1.00 77.25 88 ALA A C 1
ATOM 685 O O . ALA A 1 88 ? 4.646 -5.649 6.625 1.00 77.25 88 ALA A O 1
ATOM 686 N N . ILE A 1 89 ? 6.834 -5.650 6.108 1.00 79.62 89 ILE A N 1
ATOM 687 C CA . ILE A 1 89 ? 7.304 -6.164 7.401 1.00 79.62 89 ILE A CA 1
ATOM 688 C C . ILE A 1 89 ? 6.913 -5.208 8.531 1.00 79.62 89 ILE A C 1
ATOM 690 O O . ILE A 1 89 ? 6.302 -5.644 9.499 1.00 79.62 89 ILE A O 1
ATOM 694 N N . LYS A 1 90 ? 7.163 -3.904 8.367 1.00 78.75 90 LYS A N 1
ATOM 695 C CA . LYS A 1 90 ? 6.802 -2.901 9.375 1.00 78.75 90 LYS A CA 1
ATOM 696 C C . LYS A 1 90 ? 5.296 -2.885 9.664 1.00 78.75 90 LYS A C 1
ATOM 698 O O . LYS A 1 90 ? 4.906 -2.785 10.818 1.00 78.75 90 LYS A O 1
ATOM 703 N N . PHE A 1 91 ? 4.452 -3.029 8.639 1.00 76.44 91 PHE A N 1
ATOM 704 C CA . PHE A 1 91 ? 3.000 -3.174 8.804 1.00 76.44 91 PHE A CA 1
ATOM 705 C C . PHE A 1 91 ? 2.634 -4.446 9.574 1.00 76.44 91 PHE A C 1
ATOM 707 O O . PHE A 1 91 ? 1.778 -4.421 10.453 1.00 76.44 91 PHE A O 1
ATOM 714 N N . ILE A 1 92 ? 3.272 -5.568 9.251 1.00 76.88 92 ILE A N 1
ATOM 715 C CA . ILE A 1 92 ? 3.020 -6.836 9.938 1.00 76.88 92 ILE A CA 1
ATOM 716 C C . ILE A 1 92 ? 3.355 -6.717 11.433 1.00 76.88 92 ILE A C 1
ATOM 718 O O . ILE A 1 92 ? 2.552 -7.148 12.260 1.00 76.88 92 ILE A O 1
ATOM 722 N N . GLU A 1 93 ? 4.487 -6.092 11.765 1.00 79.19 93 GLU A N 1
ATOM 723 C CA . GLU A 1 93 ? 4.932 -5.850 13.144 1.00 79.19 93 GLU A CA 1
ATOM 724 C C . GLU A 1 93 ? 4.019 -4.853 13.882 1.00 79.19 93 GLU A C 1
ATOM 726 O O . GLU A 1 93 ? 3.552 -5.136 14.985 1.00 79.19 93 GLU A O 1
ATOM 731 N N . GLU A 1 94 ? 3.708 -3.705 13.269 1.00 76.81 94 GLU A N 1
ATOM 732 C CA . GLU A 1 94 ? 2.923 -2.622 13.886 1.00 76.81 94 GLU A CA 1
ATOM 733 C C . GLU A 1 94 ? 1.490 -3.053 14.222 1.00 76.81 94 GLU A C 1
ATOM 735 O O . GLU A 1 94 ? 0.944 -2.676 15.260 1.00 76.81 94 GLU A O 1
ATOM 740 N N . TYR A 1 95 ? 0.902 -3.911 13.386 1.00 71.44 95 TYR A N 1
ATOM 741 C CA . TYR A 1 95 ? -0.467 -4.393 13.562 1.00 71.44 95 TYR A CA 1
ATOM 742 C C . TYR A 1 95 ? -0.557 -5.815 14.115 1.00 71.44 95 TYR A C 1
ATOM 744 O O . TYR A 1 95 ? -1.647 -6.388 14.143 1.00 71.4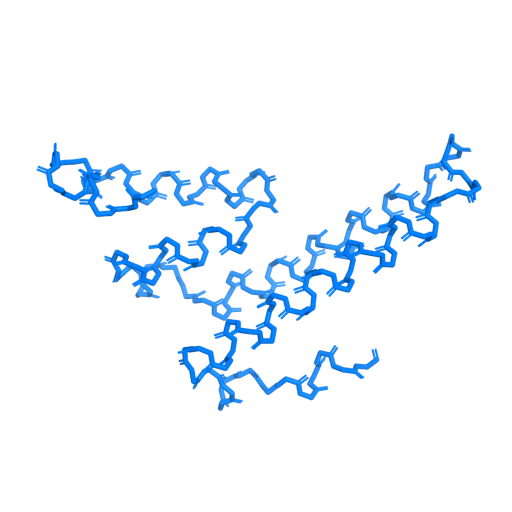4 95 TYR A O 1
ATOM 752 N N . LYS A 1 96 ? 0.572 -6.391 14.561 1.00 72.50 96 LYS A N 1
ATOM 753 C CA . LYS A 1 96 ? 0.672 -7.771 15.070 1.00 72.50 96 LYS A CA 1
ATOM 754 C C . LYS A 1 96 ? 0.011 -8.797 14.141 1.00 72.50 96 LYS A C 1
ATOM 756 O O . LYS A 1 96 ? -0.570 -9.789 14.581 1.00 72.50 96 LYS A O 1
ATOM 761 N N . LEU A 1 97 ? 0.106 -8.565 12.832 1.00 69.38 97 LEU A N 1
ATOM 762 C CA . LEU A 1 97 ? -0.413 -9.462 11.798 1.00 69.38 97 LEU A CA 1
ATOM 763 C C . LEU A 1 97 ? 0.519 -10.660 11.565 1.00 69.38 97 LEU A C 1
ATOM 765 O O . LEU A 1 97 ? 0.237 -11.471 10.691 1.00 69.38 97 LEU A O 1
ATOM 769 N N . GLU A 1 98 ? 1.594 -10.796 12.347 1.00 65.62 98 GLU A N 1
ATOM 770 C CA . GLU A 1 98 ? 2.602 -11.866 12.275 1.00 65.62 98 GLU A CA 1
ATOM 771 C C . GLU A 1 98 ? 1.980 -13.268 12.272 1.00 65.62 98 GLU A C 1
ATOM 773 O O . GLU A 1 98 ? 2.447 -14.158 11.566 1.00 65.62 98 GLU A O 1
ATOM 778 N N . VAL A 1 99 ? 0.876 -13.443 13.002 1.00 60.78 99 VAL A N 1
ATOM 779 C CA . VAL A 1 99 ? 0.128 -14.707 13.079 1.00 60.78 99 VAL A CA 1
ATOM 780 C C . VAL A 1 99 ? -0.596 -15.026 11.764 1.00 60.78 99 VAL A C 1
ATOM 782 O O . VAL A 1 99 ? -0.688 -16.185 11.368 1.00 60.78 99 VAL A O 1
ATOM 785 N N . ALA A 1 100 ? -1.109 -14.007 11.069 1.00 62.91 100 ALA A N 1
ATOM 786 C CA . ALA A 1 100 ? -1.851 -14.159 9.815 1.00 62.91 100 ALA A CA 1
ATOM 787 C C . ALA A 1 100 ? -0.949 -14.068 8.572 1.00 62.91 100 ALA A C 1
ATOM 789 O O . ALA A 1 100 ? -1.303 -14.569 7.500 1.00 62.91 100 ALA A O 1
ATOM 790 N N . PHE A 1 101 ? 0.199 -13.405 8.696 1.00 64.19 101 PHE A N 1
ATOM 791 C CA . PHE A 1 101 ? 1.150 -13.186 7.620 1.00 64.19 101 PHE A CA 1
ATOM 792 C C . PHE A 1 101 ? 2.582 -13.155 8.179 1.00 64.19 101 PHE A C 1
ATOM 794 O O . PHE A 1 101 ? 3.108 -12.081 8.473 1.00 64.19 101 PHE A O 1
ATOM 801 N N . PRO A 1 102 ? 3.229 -14.323 8.341 1.00 62.22 102 PRO A N 1
ATOM 802 C CA . PRO A 1 102 ? 4.559 -14.384 8.926 1.00 62.22 102 PRO A CA 1
ATOM 803 C C . PRO A 1 102 ? 5.580 -13.667 8.026 1.00 62.22 102 PRO A C 1
ATOM 805 O O . PRO A 1 102 ? 5.629 -13.929 6.816 1.00 62.22 102 PRO A O 1
ATOM 808 N N . PRO A 1 103 ? 6.434 -12.790 8.587 1.00 60.94 103 PRO A N 1
ATOM 809 C CA . PRO A 1 103 ? 7.435 -12.044 7.824 1.00 60.94 103 PRO A CA 1
ATOM 810 C C . PRO A 1 103 ? 8.517 -12.952 7.217 1.00 60.94 103 PRO A C 1
ATOM 812 O O . PRO A 1 103 ? 9.206 -12.541 6.284 1.00 60.94 103 PRO A O 1
ATOM 815 N N . GLU A 1 104 ? 8.644 -14.202 7.676 1.00 61.25 104 GLU A N 1
ATOM 816 C CA . GLU A 1 104 ? 9.493 -15.223 7.044 1.00 61.25 104 GLU A CA 1
ATOM 817 C C . GLU A 1 104 ? 9.111 -15.494 5.584 1.00 61.25 104 GLU A C 1
ATOM 819 O O . GLU A 1 104 ? 9.992 -15.702 4.753 1.00 61.25 104 GLU A O 1
ATOM 824 N N . ASN A 1 105 ? 7.828 -15.374 5.221 1.00 59.78 105 ASN A N 1
ATOM 825 C CA . ASN A 1 105 ? 7.393 -15.530 3.829 1.00 59.78 105 ASN A CA 1
ATOM 826 C C . ASN A 1 105 ? 7.873 -14.392 2.912 1.00 59.78 105 ASN A C 1
ATOM 828 O O . ASN A 1 105 ? 7.789 -14.515 1.689 1.00 59.78 105 ASN A O 1
ATOM 832 N N . LEU A 1 106 ? 8.346 -13.284 3.488 1.00 61.56 106 LEU A N 1
ATOM 833 C CA . LEU A 1 106 ? 8.831 -12.103 2.773 1.00 61.56 106 LEU A CA 1
ATOM 834 C C . LEU A 1 106 ? 10.358 -12.028 2.689 1.00 61.56 106 LEU A C 1
ATOM 836 O O . LEU A 1 106 ? 10.872 -11.239 1.903 1.00 61.56 106 LEU A O 1
ATOM 840 N N . LYS A 1 107 ? 11.084 -12.828 3.477 1.00 52.78 107 LYS A N 1
ATOM 841 C CA . LYS A 1 107 ? 12.556 -12.819 3.544 1.00 52.78 107 LYS A CA 1
ATOM 842 C C . LYS A 1 107 ? 13.233 -13.798 2.571 1.00 52.78 107 LYS A C 1
ATOM 844 O O . LYS A 1 107 ? 14.372 -14.182 2.820 1.00 52.78 107 LYS A O 1
ATOM 849 N N . LYS A 1 108 ? 12.550 -14.231 1.506 1.00 41.12 108 LYS A N 1
ATOM 850 C CA . LYS A 1 108 ? 13.146 -15.146 0.520 1.00 41.12 108 LYS A CA 1
ATOM 851 C C . LYS A 1 108 ? 14.142 -14.460 -0.403 1.00 41.12 108 LYS A C 1
ATOM 853 O O . LYS A 1 108 ? 13.840 -13.331 -0.842 1.00 41.12 108 LYS A O 1
#